Protein AF-A0A3D3PTE1-F1 (afdb_monomer_lite)

Sequence (148 aa):
TETNQYRVILEAQQNLLTTPESLGQLQLHTGSGKTTPLSAIATISERPAPLQITHVAQYPSTTLGFDTAPGVSLGKAVDAIRQAARDIALPSSVTMTFLGAAGAYQASLTSQLWLILAAVICVYIVLGVLYESYIHPLTILSTLPSAG

Structure (mmCIF, N/CA/C/O backbone):
data_AF-A0A3D3PTE1-F1
#
_entry.id   AF-A0A3D3PTE1-F1
#
loop_
_atom_site.group_PDB
_atom_site.id
_atom_site.type_symbol
_atom_site.label_atom_id
_atom_site.label_alt_id
_atom_site.label_comp_id
_atom_site.label_asym_id
_atom_site.label_entity_id
_atom_site.label_seq_id
_atom_site.pdbx_PDB_ins_code
_atom_site.Cartn_x
_atom_site.Cartn_y
_atom_site.Cartn_z
_atom_site.occupancy
_atom_site.B_iso_or_equiv
_atom_site.auth_seq_id
_atom_site.auth_comp_id
_atom_site.auth_asym_id
_atom_site.auth_atom_id
_atom_site.pdbx_PDB_model_num
ATOM 1 N N . THR A 1 1 ? 26.284 19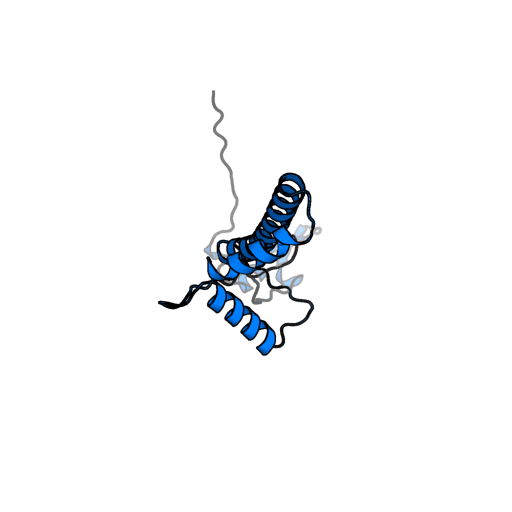.552 37.423 1.00 51.75 1 THR A N 1
ATOM 2 C CA . THR A 1 1 ? 25.215 18.875 38.181 1.00 51.75 1 THR A CA 1
ATOM 3 C C . THR A 1 1 ? 24.095 18.570 37.214 1.00 51.75 1 THR A C 1
ATOM 5 O O . THR A 1 1 ? 23.300 19.451 36.922 1.00 51.75 1 THR A O 1
ATOM 8 N N . GLU A 1 2 ? 24.085 17.373 36.627 1.00 61.06 2 GLU A N 1
ATOM 9 C CA . GLU A 1 2 ? 22.950 16.949 35.801 1.00 61.06 2 GLU A CA 1
ATOM 10 C C . GLU A 1 2 ? 21.753 16.659 36.709 1.00 61.06 2 GLU A C 1
ATOM 12 O O . GLU A 1 2 ? 21.832 15.851 37.635 1.00 61.06 2 GLU A O 1
ATOM 17 N N . THR A 1 3 ? 20.663 17.389 36.496 1.00 70.50 3 THR A N 1
ATOM 18 C CA . THR A 1 3 ? 19.420 17.227 37.245 1.00 70.50 3 THR A CA 1
ATOM 19 C C . THR A 1 3 ? 18.678 16.012 36.706 1.00 70.50 3 THR A C 1
ATOM 21 O O . THR A 1 3 ? 18.170 16.035 35.589 1.00 70.50 3 THR A O 1
ATOM 24 N N . ASN A 1 4 ? 18.593 14.959 37.515 1.00 74.75 4 ASN A N 1
ATOM 25 C CA . ASN A 1 4 ? 17.785 13.784 37.207 1.00 74.75 4 ASN A CA 1
ATOM 26 C C . ASN A 1 4 ? 16.300 14.175 37.180 1.00 74.75 4 ASN A C 1
ATOM 28 O O . ASN A 1 4 ? 15.745 14.586 38.201 1.00 74.75 4 ASN A O 1
ATOM 32 N N . GLN A 1 5 ? 15.663 14.057 36.018 1.00 82.56 5 GLN A N 1
ATOM 33 C CA . GLN A 1 5 ? 14.231 14.284 35.852 1.00 82.56 5 GLN A CA 1
ATOM 34 C C . GLN A 1 5 ? 13.524 12.939 35.719 1.00 82.56 5 GLN A C 1
ATOM 36 O O . GLN A 1 5 ? 13.837 12.147 34.833 1.00 82.56 5 GLN A O 1
ATOM 41 N N . TYR A 1 6 ? 12.550 12.695 36.593 1.00 85.25 6 TYR A N 1
ATOM 42 C CA . TYR A 1 6 ? 11.717 11.501 36.545 1.00 85.25 6 TYR A CA 1
ATOM 43 C C . TYR A 1 6 ? 10.319 11.864 36.072 1.00 85.25 6 TYR A C 1
ATOM 45 O O . TYR A 1 6 ? 9.703 12.813 36.560 1.00 85.25 6 TYR A O 1
ATOM 53 N N . ARG A 1 7 ? 9.801 11.075 35.134 1.00 86.81 7 ARG A N 1
ATOM 54 C CA . ARG A 1 7 ? 8.407 11.164 34.720 1.00 86.81 7 ARG A CA 1
ATOM 55 C C . ARG A 1 7 ? 7.556 10.386 35.718 1.00 86.81 7 ARG A C 1
ATOM 57 O O . ARG A 1 7 ? 7.657 9.166 35.792 1.00 86.81 7 ARG A O 1
ATOM 64 N N . VAL A 1 8 ? 6.710 11.093 36.462 1.00 89.19 8 VAL A N 1
ATOM 65 C CA . VAL A 1 8 ? 5.689 10.476 37.314 1.00 89.19 8 VAL A CA 1
ATOM 66 C C . VAL A 1 8 ? 4.420 10.319 36.485 1.00 89.19 8 VAL A C 1
ATOM 68 O O . VAL A 1 8 ? 3.865 11.305 36.003 1.00 89.19 8 VAL A O 1
ATOM 71 N N . ILE A 1 9 ? 3.987 9.077 36.289 1.00 90.31 9 ILE A N 1
ATOM 72 C CA . ILE A 1 9 ? 2.725 8.742 35.628 1.00 90.31 9 ILE A CA 1
ATOM 73 C C . ILE A 1 9 ? 1.830 8.124 36.696 1.00 90.31 9 ILE A C 1
ATOM 75 O O . ILE A 1 9 ? 2.227 7.172 37.364 1.00 90.31 9 ILE A O 1
ATOM 79 N N . LEU A 1 10 ? 0.648 8.703 36.889 1.00 88.38 10 LEU A N 1
ATOM 80 C CA . LEU A 1 10 ? -0.384 8.132 37.744 1.00 88.38 10 LEU A CA 1
ATOM 81 C C . LEU A 1 10 ? -1.257 7.228 36.879 1.00 88.38 10 LEU A C 1
ATOM 83 O O . LEU A 1 10 ? -1.841 7.687 35.899 1.00 88.38 10 LEU A O 1
ATOM 87 N N . GLU A 1 11 ? -1.348 5.959 37.254 1.00 83.88 11 GLU A N 1
ATOM 88 C CA . GLU A 1 11 ? -2.195 4.973 36.591 1.00 83.88 11 GLU A CA 1
ATOM 89 C C . GLU A 1 11 ? -3.209 4.420 37.592 1.00 83.88 11 GLU A C 1
ATOM 91 O O . GLU A 1 11 ? -2.949 4.340 38.795 1.00 83.88 11 GLU A O 1
ATOM 96 N N . ALA A 1 12 ? -4.389 4.052 37.099 1.00 80.62 12 ALA A N 1
ATOM 97 C CA . ALA A 1 12 ? -5.364 3.348 37.913 1.00 80.62 12 ALA A CA 1
ATOM 98 C C . ALA A 1 12 ? -4.854 1.937 38.246 1.00 80.62 12 ALA A C 1
ATOM 100 O O . ALA A 1 12 ? -4.132 1.312 37.469 1.00 80.62 12 ALA A O 1
ATOM 101 N N . GLN A 1 13 ? -5.253 1.412 39.403 1.00 82.00 13 GLN A N 1
ATOM 102 C CA . GLN A 1 13 ? -4.869 0.069 39.827 1.00 82.00 13 GLN A CA 1
ATOM 103 C C . GLN A 1 13 ? -5.401 -0.974 38.826 1.00 82.00 13 GLN A C 1
ATOM 105 O O . GLN A 1 13 ? -6.595 -0.991 38.535 1.00 82.00 13 GLN A O 1
ATOM 110 N N . GLN A 1 14 ? -4.528 -1.854 38.319 1.00 70.25 14 GLN A N 1
ATOM 111 C CA . GLN A 1 14 ? -4.819 -2.770 37.196 1.00 70.25 14 GLN A CA 1
ATOM 112 C C . GLN A 1 14 ? -6.073 -3.642 37.397 1.00 70.25 14 GLN A C 1
ATOM 114 O O . GLN A 1 14 ? -6.773 -3.959 36.440 1.00 70.25 14 GLN A O 1
ATOM 119 N N . ASN A 1 15 ? -6.409 -3.973 38.647 1.00 75.12 15 ASN A N 1
ATOM 120 C CA . ASN A 1 15 ? -7.580 -4.792 38.973 1.00 75.12 15 ASN A CA 1
ATOM 121 C C . ASN A 1 15 ? -8.925 -4.057 38.823 1.00 75.12 15 ASN A C 1
ATOM 123 O O . ASN A 1 15 ? -9.962 -4.709 38.881 1.00 75.12 15 ASN A O 1
ATOM 127 N N . LEU A 1 16 ? -8.931 -2.729 38.649 1.00 71.00 16 LEU A N 1
ATOM 128 C CA . LEU A 1 16 ? -10.155 -1.923 38.542 1.00 71.00 16 LEU A CA 1
ATOM 129 C C . LEU A 1 16 ? -10.623 -1.690 37.097 1.00 71.00 16 LEU A C 1
ATOM 131 O O . LEU A 1 16 ? -11.758 -1.266 36.918 1.00 71.00 16 LEU A O 1
ATOM 135 N N . LEU A 1 17 ? -9.780 -1.940 36.084 1.00 72.38 17 LEU A N 1
ATOM 136 C CA . LEU A 1 17 ? -10.060 -1.623 34.671 1.00 72.38 17 LEU A CA 1
ATOM 137 C C . LEU A 1 17 ? -9.825 -2.826 33.742 1.00 72.38 17 LEU A C 1
ATOM 139 O O . LEU A 1 17 ? -9.185 -2.708 32.700 1.00 72.38 17 LEU A O 1
ATOM 143 N N . THR A 1 18 ? -10.289 -4.010 34.139 1.00 77.94 18 THR A N 1
ATOM 144 C CA . THR A 1 18 ? -10.086 -5.252 33.370 1.00 77.94 18 THR A CA 1
ATOM 145 C C . THR A 1 18 ? -11.120 -5.462 32.268 1.00 77.94 18 THR A C 1
ATOM 147 O O . THR A 1 18 ? -10.845 -6.202 31.327 1.00 77.94 18 THR A O 1
ATOM 150 N N . THR A 1 19 ? -12.290 -4.822 32.357 1.00 83.81 19 THR A N 1
ATOM 151 C CA . THR A 1 19 ? -13.350 -4.952 31.345 1.00 83.81 19 THR A CA 1
ATOM 152 C C . THR A 1 19 ? -13.927 -3.595 30.933 1.00 83.81 19 THR A C 1
ATOM 154 O O . THR A 1 19 ? -13.898 -2.649 31.728 1.00 83.81 19 THR A O 1
ATOM 157 N N . PRO A 1 20 ? -14.492 -3.458 29.721 1.00 81.44 20 PRO A N 1
ATOM 158 C CA . PRO A 1 20 ? -15.144 -2.220 29.293 1.00 81.44 20 PRO A CA 1
ATOM 159 C C . PRO A 1 20 ? -16.245 -1.748 30.256 1.00 81.44 20 PRO A C 1
ATOM 161 O O . PRO A 1 20 ? -16.405 -0.550 30.469 1.00 81.44 20 PRO A O 1
ATOM 164 N N . GLU A 1 21 ? -16.969 -2.665 30.902 1.00 83.06 21 GLU A N 1
ATOM 165 C CA . GLU A 1 21 ? -18.035 -2.346 31.861 1.00 83.06 21 GLU A CA 1
ATOM 166 C C . GLU A 1 21 ? -17.492 -1.706 33.142 1.00 83.06 21 GLU A C 1
ATOM 168 O O . GLU A 1 21 ? -18.143 -0.834 33.724 1.00 83.06 21 GLU A O 1
ATOM 173 N N . SER A 1 22 ? -16.285 -2.094 33.567 1.00 85.69 22 SER A N 1
ATOM 174 C CA . SER A 1 22 ? -15.635 -1.527 34.755 1.00 85.69 22 SER A CA 1
ATOM 175 C C . SER A 1 22 ? -15.323 -0.032 34.597 1.00 85.69 22 SER A C 1
ATOM 177 O O . SER A 1 22 ? -15.398 0.716 35.573 1.00 85.69 22 SER A O 1
ATOM 179 N N . LEU A 1 23 ? -15.134 0.453 33.359 1.00 85.12 23 LEU A N 1
ATOM 180 C CA . LEU A 1 23 ? -15.024 1.890 33.065 1.00 85.12 23 LEU A CA 1
ATOM 181 C C . LEU A 1 23 ? -16.277 2.659 33.504 1.00 85.12 23 LEU A C 1
ATOM 183 O O . LEU A 1 23 ? -16.186 3.800 33.951 1.00 85.12 23 LEU A O 1
ATOM 187 N N . GLY A 1 24 ? -17.453 2.034 33.421 1.00 86.81 24 GLY A N 1
ATOM 188 C CA . GLY A 1 24 ? -18.723 2.649 33.803 1.00 86.81 24 GLY A CA 1
ATOM 189 C C . GLY A 1 24 ? -18.859 2.888 35.305 1.00 86.81 24 GLY A C 1
ATOM 190 O O . GLY A 1 24 ? -19.676 3.717 35.713 1.00 86.81 24 GLY A O 1
ATOM 191 N N . GLN A 1 25 ? -18.060 2.194 36.120 1.00 87.19 25 GLN A N 1
ATOM 192 C CA . GLN A 1 25 ? -18.015 2.336 37.577 1.00 87.19 25 GLN A CA 1
ATOM 193 C C . GLN A 1 25 ? -17.035 3.426 38.031 1.00 87.19 25 GLN A C 1
ATOM 195 O O . GLN A 1 25 ? -16.969 3.730 39.224 1.00 87.19 25 GLN A O 1
ATOM 200 N N . LEU A 1 26 ? -16.292 4.035 37.097 1.00 87.50 26 LEU A N 1
ATOM 201 C CA . LEU A 1 26 ? -15.366 5.113 37.407 1.00 87.50 26 LEU A CA 1
ATOM 202 C C . LEU A 1 26 ? -16.128 6.294 38.009 1.00 87.50 26 LEU A C 1
ATOM 204 O O . LEU A 1 26 ? -17.060 6.839 37.417 1.00 87.50 26 LEU A O 1
ATOM 208 N N . GLN A 1 27 ? -15.712 6.671 39.206 1.00 88.75 27 GLN A N 1
ATOM 209 C CA . GLN A 1 27 ? -16.360 7.687 40.009 1.00 88.75 27 GLN A CA 1
ATOM 210 C C . GLN A 1 27 ? -15.864 9.082 39.613 1.00 88.75 27 GLN A C 1
ATOM 212 O O . GLN A 1 27 ? -14.686 9.401 39.768 1.00 88.75 27 GLN A O 1
ATOM 217 N N . LEU A 1 28 ? -16.766 9.925 39.110 1.00 88.62 28 LEU A N 1
ATOM 218 C CA . LEU A 1 28 ? -16.469 11.289 38.679 1.00 88.62 28 LEU A CA 1
ATOM 219 C C . LEU A 1 28 ? -16.971 12.291 39.717 1.00 88.62 28 LEU A C 1
ATOM 221 O O . LEU A 1 28 ? -18.091 12.175 40.217 1.00 88.62 28 LEU A O 1
ATOM 225 N N . HIS A 1 29 ? -16.162 13.305 40.021 1.00 89.06 29 HIS A N 1
ATOM 226 C CA . HIS A 1 29 ? -16.596 14.422 40.855 1.00 89.06 29 HIS A CA 1
ATOM 227 C C . HIS A 1 29 ? -17.398 15.410 40.010 1.00 89.06 29 HIS A C 1
ATOM 229 O O . HIS A 1 29 ? -16.919 15.922 39.001 1.00 89.06 29 HIS A O 1
ATOM 235 N N . THR A 1 30 ? -18.628 15.682 40.430 1.00 84.56 30 THR A N 1
ATOM 236 C CA . THR A 1 30 ? -19.490 16.676 39.782 1.00 84.56 30 THR A CA 1
ATOM 237 C C . THR A 1 30 ? -19.244 18.066 40.371 1.00 84.56 30 THR A C 1
ATOM 239 O O . THR A 1 30 ? -18.773 18.195 41.501 1.00 84.56 30 THR A O 1
ATOM 242 N N . GLY A 1 31 ? -19.644 19.128 39.661 1.00 84.75 31 GLY A N 1
ATOM 243 C CA . GLY A 1 31 ? -19.568 20.507 40.176 1.00 84.75 31 GLY A CA 1
ATOM 244 C C . GLY A 1 31 ? -20.375 20.746 41.463 1.00 84.75 31 GLY A C 1
ATOM 245 O O . GLY A 1 31 ? -20.162 21.739 42.148 1.00 84.75 31 GLY A O 1
ATOM 246 N N . SER A 1 32 ? -21.266 19.814 41.821 1.00 83.25 32 SER A N 1
ATOM 247 C CA . SER A 1 32 ? -22.019 19.821 43.081 1.00 83.25 32 SER A CA 1
ATOM 248 C C . SER A 1 32 ? -21.252 19.228 44.276 1.00 83.25 32 SER A C 1
ATOM 250 O O . SER A 1 32 ? -21.797 19.158 45.374 1.00 83.25 32 SER A O 1
ATOM 252 N N . GLY A 1 33 ? -20.019 18.746 44.072 1.00 82.81 33 GLY A N 1
ATOM 253 C CA . GLY A 1 33 ? -19.215 18.061 45.091 1.00 82.81 33 GLY A CA 1
ATOM 254 C C . GLY A 1 33 ? -19.624 16.607 45.348 1.00 82.81 33 GLY A C 1
ATOM 255 O O . GLY A 1 33 ? -18.947 15.902 46.090 1.00 82.81 33 GLY A O 1
ATOM 256 N N . LYS A 1 34 ? -20.709 16.129 44.725 1.00 87.06 34 LYS A N 1
ATOM 257 C CA . LYS A 1 34 ? -21.122 14.723 44.772 1.00 87.06 34 LYS A CA 1
ATOM 258 C C . LYS A 1 34 ? -20.380 13.901 43.729 1.00 87.06 34 LYS A C 1
ATOM 260 O O . LYS A 1 34 ? -20.109 14.381 42.624 1.00 87.06 34 LYS A O 1
ATOM 265 N N . THR A 1 35 ? -20.129 12.647 44.070 1.00 89.81 35 THR A N 1
ATOM 266 C CA . THR A 1 35 ? -19.522 11.662 43.180 1.00 89.81 35 THR A CA 1
ATOM 267 C C . THR A 1 35 ? -20.603 10.911 42.410 1.00 89.81 35 THR A C 1
ATOM 269 O O . THR A 1 35 ? -21.644 10.562 42.967 1.00 89.81 35 THR A O 1
ATOM 272 N N . THR A 1 36 ? -20.401 10.694 41.115 1.00 90.62 36 THR A N 1
ATOM 273 C CA . THR A 1 36 ? -21.358 9.997 40.247 1.00 90.62 36 THR A CA 1
ATOM 274 C C . THR A 1 36 ? -20.602 9.076 39.286 1.00 90.62 36 THR A C 1
ATOM 276 O O . THR A 1 36 ? -19.581 9.502 38.740 1.00 90.62 36 THR A O 1
ATOM 279 N N . PRO A 1 37 ? -21.064 7.831 39.064 1.00 90.88 37 PRO A N 1
ATOM 280 C CA . PRO A 1 37 ? -20.390 6.909 38.157 1.00 90.88 37 PRO A CA 1
ATOM 281 C C . PRO A 1 37 ? -20.503 7.377 36.699 1.00 90.88 37 PRO A C 1
ATOM 283 O O . PRO A 1 37 ? -21.529 7.927 36.296 1.00 90.88 37 PRO A O 1
ATOM 286 N N . LEU A 1 38 ? -19.473 7.114 35.889 1.00 89.25 38 LEU A N 1
ATOM 287 C CA . LEU A 1 38 ? -19.424 7.476 34.465 1.00 89.25 38 LEU A CA 1
ATOM 288 C C . LEU A 1 38 ? -20.635 6.947 33.676 1.00 89.25 38 LEU A C 1
ATOM 290 O O . LEU A 1 38 ? -21.170 7.645 32.817 1.00 89.25 38 LEU A O 1
ATOM 294 N N . SER A 1 39 ? -21.112 5.747 34.011 1.00 90.94 39 SER A N 1
ATOM 295 C CA . SER A 1 39 ? -22.294 5.125 33.393 1.00 90.94 39 SER A CA 1
ATOM 296 C C . SER A 1 39 ? -23.598 5.920 33.553 1.00 90.94 39 SER A C 1
ATOM 298 O O . SER A 1 39 ? -24.521 5.725 32.768 1.00 90.94 39 SER A O 1
ATOM 300 N N . ALA A 1 40 ? -23.692 6.838 34.523 1.00 89.81 40 ALA A N 1
ATOM 301 C CA . ALA A 1 40 ? -24.872 7.687 34.702 1.00 89.81 40 ALA A CA 1
ATOM 302 C C . ALA A 1 40 ? -24.978 8.812 33.654 1.00 89.81 40 ALA A C 1
ATOM 304 O O . ALA A 1 40 ? -26.046 9.404 33.507 1.00 89.81 40 ALA A O 1
ATOM 305 N N . ILE A 1 41 ? -23.884 9.130 32.952 1.00 89.56 41 ILE A N 1
ATOM 306 C CA . ILE A 1 41 ? -23.811 10.249 31.995 1.00 89.56 41 ILE A CA 1
ATOM 307 C C . ILE A 1 41 ? -23.285 9.846 30.611 1.00 89.56 41 ILE A C 1
ATOM 309 O O . ILE A 1 41 ? -23.408 10.624 29.668 1.00 89.56 41 ILE A O 1
ATOM 313 N N . ALA A 1 42 ? -22.697 8.656 30.473 1.00 90.00 42 ALA A N 1
ATOM 314 C CA . ALA A 1 42 ? -22.128 8.157 29.228 1.00 90.00 42 ALA A CA 1
ATOM 315 C C . ALA A 1 42 ? -22.468 6.678 29.012 1.00 90.00 42 ALA A C 1
ATOM 317 O O . ALA A 1 42 ? -22.585 5.899 29.956 1.00 90.00 42 ALA A O 1
ATOM 318 N N . THR A 1 43 ? -22.586 6.278 27.747 1.00 90.12 43 THR A N 1
ATOM 319 C CA . THR A 1 43 ? -22.768 4.878 27.348 1.00 90.12 43 THR A CA 1
ATOM 320 C C . THR A 1 43 ? -21.466 4.342 26.772 1.00 90.12 43 THR A C 1
ATOM 322 O O . THR A 1 43 ? -20.887 4.946 25.870 1.00 90.12 43 THR A O 1
ATOM 325 N N . ILE A 1 44 ? -21.015 3.200 27.281 1.00 88.94 44 ILE A N 1
ATOM 326 C CA . ILE A 1 44 ? -19.809 2.520 26.810 1.00 88.94 44 ILE A CA 1
ATOM 327 C C . ILE A 1 44 ? -20.234 1.481 25.774 1.00 88.94 44 ILE A C 1
ATOM 329 O O . ILE A 1 44 ? -21.132 0.682 26.031 1.00 88.94 44 ILE A O 1
ATOM 333 N N . SER A 1 45 ? -19.614 1.506 24.594 1.00 88.69 45 SER A N 1
ATOM 334 C CA . SER A 1 45 ? -19.862 0.519 23.542 1.00 88.69 45 SER A CA 1
ATOM 335 C C . SER A 1 45 ? -18.551 0.037 22.947 1.00 88.69 45 SER A C 1
ATOM 337 O O . SER A 1 45 ? -17.737 0.862 22.527 1.00 88.69 45 SER A O 1
ATOM 339 N N . GLU A 1 46 ? -18.384 -1.274 22.848 1.00 88.19 46 GLU A N 1
ATOM 340 C CA . GLU A 1 46 ? -17.254 -1.885 22.160 1.00 88.19 46 GLU A CA 1
ATOM 341 C C . GLU A 1 46 ? -17.527 -1.947 20.655 1.00 88.19 46 GLU A C 1
ATOM 343 O O . GLU A 1 46 ? -18.604 -2.360 20.217 1.00 88.19 46 GLU A O 1
ATOM 348 N N . ARG A 1 47 ? -16.570 -1.475 19.851 1.00 91.06 47 ARG A N 1
ATOM 349 C CA . ARG A 1 47 ? -16.666 -1.487 18.389 1.00 91.06 47 ARG A CA 1
ATOM 350 C C . ARG A 1 47 ? -15.310 -1.826 17.782 1.00 91.06 47 ARG A C 1
ATOM 352 O O . ARG A 1 47 ? -14.299 -1.326 18.277 1.00 91.06 47 ARG A O 1
ATOM 359 N N . PRO A 1 48 ? -15.274 -2.595 16.682 1.00 92.00 48 PRO A N 1
ATOM 360 C CA . PRO A 1 48 ? -14.060 -2.753 15.899 1.00 92.00 48 PRO A CA 1
ATOM 361 C C . PRO A 1 48 ? -13.585 -1.388 15.398 1.00 92.00 48 PRO A C 1
ATOM 363 O O . PRO A 1 48 ? -14.348 -0.644 14.780 1.00 92.00 48 PRO A O 1
ATOM 366 N N . ALA A 1 49 ? -12.324 -1.068 15.659 1.00 90.56 49 ALA A N 1
ATOM 367 C CA . ALA A 1 49 ? -11.675 0.144 15.185 1.00 90.56 49 ALA A CA 1
ATOM 368 C C . ALA A 1 49 ? -10.306 -0.210 14.589 1.00 90.56 49 ALA A C 1
ATOM 370 O O . ALA A 1 49 ? -9.660 -1.152 15.057 1.00 90.56 49 ALA A O 1
ATOM 371 N N . PRO A 1 50 ? -9.847 0.516 13.555 1.00 87.44 50 PRO A N 1
ATOM 372 C CA . PRO A 1 50 ? -8.503 0.325 13.036 1.00 87.44 50 PRO A CA 1
ATOM 373 C C . PRO A 1 50 ? -7.477 0.683 14.118 1.00 87.44 50 PRO A C 1
ATOM 375 O O . PRO A 1 50 ? -7.534 1.767 14.695 1.00 87.44 50 PRO A O 1
ATOM 378 N N . LEU A 1 51 ? -6.515 -0.212 14.364 1.00 89.25 51 LEU A N 1
ATOM 379 C CA . LEU A 1 51 ? -5.409 0.035 15.303 1.00 89.25 51 LEU A CA 1
ATOM 380 C C . LEU A 1 51 ? -4.515 1.192 14.844 1.00 89.25 51 LEU A C 1
ATOM 382 O O . LEU A 1 51 ? -3.900 1.878 15.656 1.00 89.25 51 LEU A O 1
ATOM 386 N N . GLN A 1 52 ? -4.442 1.397 13.531 1.00 87.81 52 GLN A N 1
ATOM 387 C CA . GLN A 1 52 ? -3.646 2.437 12.910 1.00 87.81 52 GLN A CA 1
ATOM 388 C C . GLN A 1 52 ? -4.338 2.925 11.640 1.00 87.81 52 GLN A C 1
ATOM 390 O O . GLN A 1 52 ? -4.837 2.129 10.845 1.00 87.81 52 GLN A O 1
ATOM 395 N N . ILE A 1 53 ? -4.330 4.242 11.438 1.00 89.56 53 ILE A N 1
ATOM 396 C CA . ILE A 1 53 ? -4.784 4.874 10.199 1.00 89.56 53 ILE A CA 1
ATOM 397 C C . ILE A 1 53 ? -3.549 5.411 9.478 1.00 89.56 53 ILE A C 1
ATOM 399 O O . ILE A 1 53 ? -2.974 6.433 9.857 1.00 89.56 53 ILE A O 1
ATOM 403 N N . THR A 1 54 ? -3.112 4.692 8.449 1.00 89.44 54 THR A N 1
ATOM 404 C CA . THR A 1 54 ? -1.974 5.079 7.613 1.00 89.44 54 THR A CA 1
ATOM 405 C C . THR A 1 54 ? -2.392 6.051 6.523 1.00 89.44 54 THR A C 1
ATOM 407 O O . THR A 1 54 ? -3.448 5.901 5.911 1.00 89.44 54 THR A O 1
ATOM 410 N N . HIS A 1 55 ? -1.535 7.032 6.248 1.00 89.12 55 HIS A N 1
ATOM 411 C CA . HIS A 1 55 ? -1.761 8.018 5.199 1.00 89.12 55 HIS A CA 1
ATOM 412 C C . HIS A 1 55 ? -0.610 8.013 4.196 1.00 89.12 55 HIS A C 1
ATOM 414 O O . HIS A 1 55 ? 0.556 7.982 4.586 1.00 89.12 55 HIS A O 1
ATOM 420 N N . VAL A 1 56 ? -0.944 8.114 2.912 1.00 85.56 56 VAL A N 1
ATOM 421 C CA . VAL A 1 56 ? 0.005 8.332 1.816 1.00 85.56 56 VAL A CA 1
ATOM 422 C C . VAL A 1 56 ? -0.467 9.559 1.053 1.00 85.56 56 VAL A C 1
ATOM 424 O O . VAL A 1 56 ? -1.628 9.644 0.666 1.00 85.56 56 VAL A O 1
ATOM 427 N N . ALA A 1 57 ? 0.427 10.536 0.874 1.00 83.38 57 ALA A N 1
ATOM 428 C CA . ALA A 1 57 ? 0.108 11.809 0.222 1.00 83.38 57 ALA A CA 1
ATOM 429 C C . ALA A 1 57 ? -1.154 12.497 0.796 1.00 83.38 57 ALA A C 1
ATOM 431 O O . ALA A 1 57 ? -1.949 13.046 0.046 1.00 83.38 57 ALA A O 1
ATOM 432 N N . GLN A 1 58 ? -1.323 12.465 2.128 1.00 87.75 58 GLN A N 1
ATOM 433 C CA . GLN A 1 58 ? -2.474 13.010 2.878 1.00 87.75 58 GLN A CA 1
ATOM 434 C C . GLN A 1 58 ? -3.804 12.249 2.730 1.00 87.75 58 GLN A C 1
ATOM 436 O O . GLN A 1 58 ? -4.782 12.622 3.373 1.00 87.75 58 GLN A O 1
ATOM 441 N N . TYR A 1 59 ? -3.848 11.150 1.976 1.00 89.00 59 TYR A N 1
ATOM 442 C CA . TYR A 1 59 ? -5.039 10.308 1.860 1.00 89.00 59 TYR A CA 1
ATOM 443 C C . TYR A 1 59 ? -4.935 9.078 2.767 1.00 89.00 59 TYR A C 1
ATOM 445 O O . TYR A 1 59 ? -3.858 8.473 2.826 1.00 89.00 59 TYR A O 1
ATOM 453 N N . PRO A 1 60 ? -6.023 8.667 3.451 1.00 90.94 60 PRO A N 1
ATOM 454 C CA . PRO A 1 60 ? -6.086 7.372 4.114 1.00 90.94 60 PRO A CA 1
ATOM 455 C C . PRO A 1 60 ? -5.766 6.263 3.117 1.00 90.94 60 PRO A C 1
ATOM 457 O O . PRO A 1 60 ? -6.291 6.229 2.005 1.00 90.94 60 PRO A O 1
ATOM 460 N N . SER A 1 61 ? -4.872 5.371 3.507 1.00 90.81 61 SER A N 1
ATOM 461 C CA . SER A 1 61 ? -4.299 4.376 2.609 1.00 90.81 61 SER A CA 1
ATOM 462 C C . SER A 1 61 ? -4.070 3.074 3.350 1.00 90.81 61 SER A C 1
ATOM 464 O O . SER A 1 61 ? -3.851 3.070 4.562 1.00 90.81 61 SER A O 1
ATOM 466 N N . THR A 1 62 ? -4.093 1.974 2.610 1.00 90.62 62 THR A N 1
ATOM 467 C CA . THR A 1 62 ? -3.670 0.665 3.098 1.00 90.62 62 THR A CA 1
ATOM 468 C C . THR A 1 62 ? -2.565 0.140 2.196 1.00 90.62 62 THR A C 1
ATOM 470 O O . THR A 1 62 ? -2.611 0.327 0.978 1.00 90.62 62 THR A O 1
ATOM 473 N N . THR A 1 63 ? -1.558 -0.490 2.793 1.00 89.25 63 THR A N 1
ATOM 474 C CA . THR A 1 63 ? -0.421 -1.041 2.055 1.00 89.25 63 THR A CA 1
ATOM 475 C C . THR A 1 63 ? -0.627 -2.532 1.854 1.00 89.25 63 THR A C 1
ATOM 477 O O . THR A 1 63 ? -0.707 -3.292 2.816 1.00 89.25 63 THR A O 1
ATOM 480 N N . LEU A 1 64 ? -0.659 -2.955 0.592 1.00 88.69 64 LEU A N 1
ATOM 481 C CA . LEU A 1 64 ? -0.646 -4.360 0.199 1.00 88.69 64 LEU A CA 1
ATOM 482 C C . LEU A 1 64 ? 0.765 -4.745 -0.243 1.00 88.69 64 LEU A C 1
ATOM 484 O O . LEU A 1 64 ? 1.282 -4.223 -1.231 1.00 88.69 64 LEU A O 1
ATOM 488 N N . GLY A 1 65 ? 1.386 -5.649 0.512 1.00 90.31 65 GLY A N 1
ATOM 489 C CA . GLY A 1 65 ? 2.639 -6.287 0.123 1.00 90.31 65 GLY A CA 1
ATOM 490 C C . GLY A 1 65 ? 2.374 -7.445 -0.834 1.00 90.31 65 GLY A C 1
ATOM 491 O O . GLY A 1 65 ? 1.434 -8.212 -0.635 1.00 90.31 65 GLY A O 1
ATOM 492 N N . PHE A 1 66 ? 3.208 -7.579 -1.860 1.00 90.62 66 PHE A N 1
ATOM 493 C CA . PHE A 1 66 ? 3.190 -8.715 -2.775 1.00 90.62 66 PHE A CA 1
ATOM 494 C C . PHE A 1 66 ? 4.617 -9.100 -3.155 1.00 90.62 66 PHE A C 1
ATOM 496 O O . PHE A 1 66 ? 5.533 -8.283 -3.052 1.00 90.62 66 PHE A O 1
ATOM 503 N N . ASP A 1 67 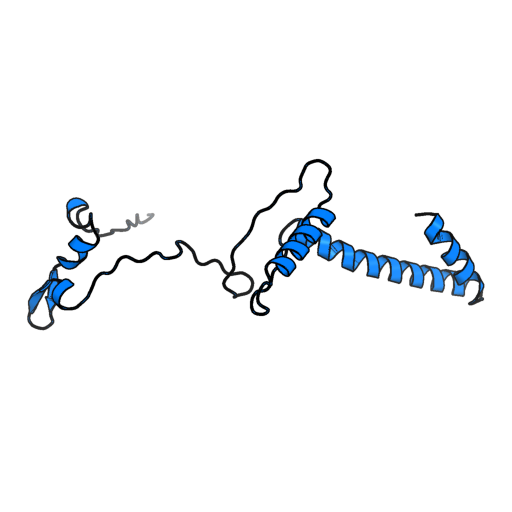? 4.776 -10.330 -3.629 1.00 90.12 67 ASP A N 1
ATOM 504 C CA . ASP A 1 67 ? 6.021 -10.821 -4.206 1.00 90.12 67 ASP A CA 1
ATOM 505 C C . ASP A 1 67 ? 5.739 -11.501 -5.553 1.00 90.12 67 ASP A C 1
ATOM 507 O O . ASP A 1 67 ? 4.608 -11.902 -5.850 1.00 90.12 67 ASP A O 1
ATOM 511 N N . THR A 1 68 ? 6.760 -11.593 -6.396 1.00 91.31 68 THR A N 1
ATOM 512 C CA . THR A 1 68 ? 6.687 -12.284 -7.683 1.00 91.31 68 THR A CA 1
ATOM 513 C C . THR A 1 68 ? 6.801 -13.791 -7.492 1.00 91.31 68 THR A C 1
ATOM 515 O O . THR A 1 68 ? 7.665 -14.273 -6.764 1.00 91.31 68 THR A O 1
ATOM 518 N N . ALA A 1 69 ? 5.969 -14.557 -8.200 1.00 91.44 69 ALA A N 1
ATOM 519 C CA . ALA A 1 69 ? 6.143 -16.004 -8.267 1.00 91.44 69 ALA A CA 1
ATOM 520 C C . ALA A 1 69 ? 7.476 -16.372 -8.963 1.00 91.44 69 ALA A C 1
ATOM 522 O O . ALA A 1 69 ? 7.969 -15.598 -9.792 1.00 91.44 69 ALA A O 1
ATOM 523 N N . PRO A 1 70 ? 8.056 -17.557 -8.686 1.00 91.25 70 PRO A N 1
ATOM 524 C CA . PRO A 1 70 ? 9.302 -17.989 -9.316 1.00 91.25 70 PRO A CA 1
ATOM 525 C C . PRO A 1 70 ? 9.239 -17.915 -10.848 1.00 91.25 70 PRO A C 1
ATOM 527 O O . PRO A 1 70 ? 8.315 -18.438 -11.470 1.00 91.25 70 PRO A O 1
ATOM 530 N N . GLY A 1 71 ? 10.221 -17.250 -11.463 1.00 89.38 71 GLY A N 1
ATOM 531 C CA . GLY A 1 71 ? 10.298 -17.075 -12.919 1.00 89.38 71 GLY A CA 1
ATOM 532 C C . GLY A 1 71 ? 9.340 -16.027 -13.509 1.00 89.38 71 GLY A C 1
ATOM 533 O O . GLY A 1 71 ? 9.321 -15.839 -14.726 1.00 89.38 71 GLY A O 1
ATOM 534 N N . VAL A 1 72 ? 8.560 -15.322 -12.685 1.00 91.50 72 VAL A N 1
ATOM 535 C CA . VAL A 1 72 ? 7.675 -14.239 -13.131 1.00 91.50 72 VAL A CA 1
ATOM 536 C C . VAL A 1 72 ? 8.393 -12.900 -12.997 1.00 91.50 72 VAL A C 1
ATOM 538 O O . VAL A 1 72 ? 8.942 -12.571 -11.952 1.00 91.50 72 VAL A O 1
ATOM 541 N N . SER A 1 73 ? 8.384 -12.104 -14.067 1.00 91.12 73 SER A N 1
ATOM 542 C CA . SER A 1 73 ? 8.947 -10.757 -14.025 1.00 91.12 73 SER A CA 1
ATOM 543 C C . SER A 1 73 ? 8.067 -9.810 -13.207 1.00 91.12 73 SER A C 1
ATOM 545 O O . SER A 1 73 ? 6.840 -9.929 -13.187 1.00 91.12 73 SER A O 1
ATOM 547 N N . LEU A 1 74 ? 8.693 -8.802 -12.599 1.00 88.75 74 LEU A N 1
ATOM 548 C CA . LEU A 1 74 ? 7.992 -7.766 -11.839 1.00 88.75 74 LEU A CA 1
ATOM 549 C C . LEU A 1 74 ? 6.900 -7.065 -12.666 1.00 88.75 74 LEU A C 1
ATOM 551 O O . LEU A 1 74 ? 5.810 -6.822 -12.157 1.00 88.75 74 LEU A O 1
ATOM 555 N N . GLY A 1 75 ? 7.153 -6.811 -13.956 1.00 88.44 75 GLY A N 1
ATOM 556 C CA . GLY A 1 75 ? 6.164 -6.225 -14.867 1.00 88.44 75 GLY A CA 1
ATOM 557 C C . GLY A 1 75 ? 4.890 -7.069 -14.997 1.00 88.44 75 GLY A C 1
ATOM 558 O O . GLY A 1 75 ? 3.793 -6.535 -14.864 1.00 88.44 75 GLY A O 1
ATOM 559 N N . LYS A 1 76 ? 5.019 -8.398 -15.139 1.00 91.19 76 LYS A N 1
ATOM 560 C CA . LYS A 1 76 ? 3.858 -9.304 -15.202 1.00 91.19 76 LYS A CA 1
ATOM 561 C C . LYS A 1 76 ? 3.042 -9.284 -13.909 1.00 91.19 76 LYS A C 1
ATOM 563 O O . LYS A 1 76 ? 1.817 -9.296 -13.971 1.00 91.19 76 LYS A O 1
ATOM 568 N N . ALA A 1 77 ? 3.702 -9.238 -12.751 1.00 91.19 77 ALA A N 1
ATOM 569 C CA . ALA A 1 77 ? 3.011 -9.134 -11.466 1.00 91.19 77 ALA A CA 1
ATOM 570 C C . ALA A 1 77 ? 2.256 -7.801 -11.330 1.00 91.19 77 ALA A C 1
ATOM 572 O O . ALA A 1 77 ? 1.091 -7.790 -10.939 1.00 91.19 77 ALA A O 1
ATOM 573 N N . VAL A 1 78 ? 2.882 -6.687 -11.721 1.00 90.44 78 VAL A N 1
ATOM 574 C CA . VAL A 1 78 ? 2.250 -5.358 -11.736 1.00 90.44 78 VAL A CA 1
ATOM 575 C C . VAL A 1 78 ? 1.013 -5.337 -12.638 1.00 90.44 78 VAL A C 1
ATOM 577 O O . VAL A 1 78 ? -0.035 -4.828 -12.236 1.00 90.44 78 VAL A O 1
ATOM 580 N N . ASP A 1 79 ? 1.100 -5.919 -13.834 1.00 91.62 79 ASP A N 1
ATOM 581 C CA . ASP A 1 79 ? -0.027 -5.964 -14.767 1.00 91.62 79 ASP A CA 1
ATOM 582 C C . ASP A 1 79 ? -1.160 -6.871 -14.276 1.00 91.62 79 ASP A C 1
ATOM 584 O O . ASP A 1 79 ? -2.329 -6.502 -14.403 1.00 91.62 79 ASP A O 1
ATOM 588 N N . ALA A 1 80 ? -0.834 -7.999 -13.638 1.00 93.00 80 ALA A N 1
ATOM 589 C CA . ALA A 1 80 ? -1.820 -8.867 -12.998 1.00 93.00 80 ALA A CA 1
ATOM 590 C C . ALA A 1 80 ? -2.554 -8.156 -11.848 1.00 93.00 80 ALA A C 1
ATOM 592 O O . ALA A 1 80 ? -3.776 -8.243 -11.757 1.00 93.00 80 ALA A O 1
ATOM 593 N N . ILE A 1 81 ? -1.842 -7.387 -11.016 1.00 91.94 81 ILE A N 1
ATOM 594 C CA . ILE A 1 81 ? -2.450 -6.590 -9.938 1.00 91.94 81 ILE A CA 1
ATOM 595 C C . ILE A 1 81 ? -3.386 -5.523 -10.514 1.00 91.94 81 ILE A C 1
ATOM 597 O O . ILE A 1 81 ? -4.503 -5.346 -10.030 1.00 91.94 81 ILE A O 1
ATOM 601 N N . ARG A 1 82 ? -2.972 -4.831 -11.583 1.00 91.31 82 ARG A N 1
ATOM 602 C CA . ARG A 1 82 ? -3.841 -3.863 -12.271 1.00 91.31 82 ARG A CA 1
ATOM 603 C C . ARG A 1 82 ? -5.078 -4.525 -12.868 1.00 91.31 82 ARG A C 1
ATOM 605 O O . ARG A 1 82 ? -6.140 -3.911 -12.860 1.00 91.31 82 ARG A O 1
ATOM 612 N N . GLN A 1 83 ? -4.944 -5.737 -13.405 1.00 94.38 83 GLN A N 1
ATOM 613 C CA . GLN A 1 83 ? -6.080 -6.491 -13.924 1.00 94.38 83 GLN A CA 1
ATOM 614 C C . GLN A 1 83 ? -7.041 -6.866 -12.797 1.00 94.38 83 GLN A C 1
ATOM 616 O O . GLN A 1 83 ? -8.216 -6.542 -12.897 1.00 94.38 83 GLN A O 1
ATOM 621 N N . ALA A 1 84 ? -6.535 -7.404 -11.688 1.00 92.94 84 ALA A N 1
ATOM 622 C CA . ALA A 1 84 ? -7.351 -7.725 -10.522 1.00 92.94 84 ALA A CA 1
ATOM 623 C C . ALA A 1 84 ? -8.102 -6.494 -9.984 1.00 92.94 84 ALA A C 1
ATOM 625 O O . ALA A 1 84 ? -9.285 -6.586 -9.675 1.00 92.94 84 ALA A O 1
ATOM 626 N N . ALA A 1 85 ? -7.454 -5.322 -9.937 1.00 91.81 85 ALA A N 1
ATOM 627 C CA . ALA A 1 85 ? -8.100 -4.068 -9.540 1.00 91.81 85 ALA A CA 1
ATOM 628 C C . ALA A 1 85 ? -9.248 -3.659 -10.486 1.00 91.81 85 ALA A C 1
ATOM 630 O O . ALA A 1 85 ? -10.260 -3.121 -10.037 1.00 91.81 85 ALA A O 1
ATOM 631 N N . ARG A 1 86 ? -9.117 -3.930 -11.791 1.00 92.25 86 ARG A N 1
ATOM 632 C CA . ARG A 1 86 ? -10.206 -3.725 -12.759 1.00 92.25 86 ARG A CA 1
ATOM 633 C C . ARG A 1 86 ? -11.325 -4.749 -12.579 1.00 92.25 86 ARG A C 1
ATOM 635 O O . ARG A 1 86 ? -12.489 -4.366 -12.625 1.00 92.25 86 ARG A O 1
ATOM 642 N N . ASP A 1 87 ? -10.979 -6.011 -12.344 1.00 95.31 87 ASP A N 1
ATOM 643 C CA . ASP A 1 87 ? -11.936 -7.117 -12.231 1.00 95.31 87 ASP A CA 1
ATOM 644 C C . ASP A 1 87 ? -12.842 -6.977 -11.000 1.00 95.31 87 ASP A C 1
ATOM 646 O O . ASP A 1 87 ? -14.034 -7.271 -11.071 1.00 95.31 87 ASP A O 1
ATOM 650 N N . ILE A 1 88 ? -12.313 -6.458 -9.886 1.00 94.00 88 ILE A N 1
ATOM 651 C CA . ILE A 1 88 ? -13.111 -6.146 -8.686 1.00 94.00 88 ILE A CA 1
ATOM 652 C C . ILE A 1 88 ? -13.934 -4.857 -8.819 1.00 94.00 88 ILE A C 1
ATOM 654 O O . ILE A 1 88 ? -14.569 -4.447 -7.850 1.00 94.00 88 ILE A O 1
ATOM 658 N N . ALA A 1 89 ? -13.897 -4.201 -9.986 1.00 92.31 89 ALA A N 1
ATOM 659 C CA . ALA A 1 89 ? -14.530 -2.913 -10.244 1.00 92.31 89 ALA A CA 1
ATOM 660 C C . ALA A 1 89 ? -14.183 -1.875 -9.164 1.00 92.31 89 ALA A C 1
ATOM 662 O O . ALA A 1 89 ? -15.070 -1.271 -8.555 1.00 92.31 89 ALA A O 1
ATOM 663 N N . LEU A 1 90 ? -12.878 -1.696 -8.907 1.00 90.81 90 LEU A N 1
ATOM 664 C CA . LEU A 1 90 ? -12.403 -0.755 -7.898 1.00 90.81 90 LEU A CA 1
ATOM 665 C C . LEU A 1 90 ? -13.042 0.630 -8.141 1.00 90.81 90 LEU A C 1
ATOM 667 O O . LEU A 1 90 ? -12.920 1.165 -9.249 1.00 90.81 90 LEU A O 1
ATOM 671 N N . PRO A 1 91 ? -13.728 1.216 -7.141 1.00 90.88 91 PRO A N 1
ATOM 672 C CA . PRO A 1 91 ? -14.378 2.508 -7.303 1.00 90.88 91 PRO A CA 1
ATOM 673 C C . PRO A 1 91 ? -13.389 3.583 -7.750 1.00 90.88 91 PRO A C 1
ATOM 675 O O . PRO A 1 91 ? -12.256 3.624 -7.277 1.00 90.88 91 PRO A O 1
ATOM 678 N N . SER A 1 92 ? -13.838 4.522 -8.583 1.00 86.44 92 SER A N 1
ATOM 679 C CA . SER A 1 92 ? -13.003 5.633 -9.064 1.00 86.44 92 SER A CA 1
ATOM 680 C C . SER A 1 92 ? -12.531 6.584 -7.956 1.00 86.44 92 SER A C 1
ATOM 682 O O . SER A 1 92 ? -11.670 7.423 -8.196 1.00 86.44 92 SER A O 1
ATOM 684 N N . SER A 1 93 ? -13.102 6.479 -6.753 1.00 89.12 93 SER A N 1
ATOM 685 C CA . SER A 1 93 ? -12.653 7.193 -5.555 1.00 89.12 93 SER A CA 1
ATOM 686 C C . SER A 1 93 ? -11.407 6.580 -4.909 1.00 89.12 93 SER A C 1
ATOM 688 O O . SER A 1 93 ? -10.814 7.211 -4.036 1.00 89.12 93 SER A O 1
ATOM 690 N N . VAL A 1 94 ? -11.010 5.367 -5.305 1.00 90.12 94 VAL A N 1
ATOM 691 C CA . VAL A 1 94 ? -9.839 4.672 -4.769 1.00 90.12 94 VAL A CA 1
ATOM 692 C C . VAL A 1 94 ? -8.733 4.680 -5.814 1.00 90.12 94 VAL A C 1
ATOM 694 O O . VAL A 1 94 ? -8.874 4.134 -6.906 1.00 90.12 94 VAL A O 1
ATOM 697 N N . THR A 1 95 ? -7.597 5.263 -5.449 1.00 88.88 95 THR A N 1
ATOM 698 C CA . THR A 1 95 ? -6.401 5.273 -6.292 1.00 88.88 95 THR A CA 1
ATOM 699 C C . THR A 1 95 ? -5.419 4.221 -5.804 1.00 88.88 95 THR A C 1
ATOM 701 O O . THR A 1 95 ? -5.110 4.145 -4.616 1.00 88.88 95 THR A O 1
ATOM 704 N N . MET A 1 96 ? -4.889 3.432 -6.736 1.00 89.75 96 MET A N 1
ATOM 705 C CA . MET A 1 96 ? -3.816 2.480 -6.472 1.00 89.75 96 MET A CA 1
ATOM 706 C C . MET A 1 96 ? -2.484 3.046 -6.967 1.00 89.75 96 MET A C 1
ATOM 708 O O . MET A 1 96 ? -2.362 3.418 -8.135 1.00 89.75 96 MET A O 1
ATOM 712 N N . THR A 1 97 ? -1.471 3.033 -6.102 1.00 88.00 97 THR A N 1
ATOM 713 C CA . THR A 1 97 ? -0.112 3.478 -6.432 1.00 88.00 97 THR A CA 1
ATOM 714 C C . THR A 1 97 ? 0.893 2.401 -6.048 1.00 88.00 97 THR A C 1
ATOM 716 O O . THR A 1 97 ? 0.839 1.860 -4.945 1.00 88.00 97 THR A O 1
ATOM 719 N N . PHE A 1 98 ? 1.832 2.103 -6.946 1.00 89.38 98 PHE A N 1
ATOM 720 C CA . PHE A 1 98 ? 2.941 1.199 -6.654 1.00 89.38 98 PHE A CA 1
ATOM 721 C C . PHE A 1 98 ? 4.065 1.943 -5.932 1.00 89.38 98 PHE A C 1
ATOM 723 O O . PHE A 1 98 ? 4.491 3.016 -6.357 1.00 89.38 98 PHE A O 1
ATOM 730 N N . LEU A 1 99 ? 4.565 1.343 -4.855 1.00 84.88 99 LEU A N 1
ATOM 731 C CA . LEU A 1 99 ? 5.678 1.855 -4.058 1.00 84.88 99 LEU A CA 1
ATOM 732 C C . LEU A 1 99 ? 6.904 0.938 -4.206 1.00 84.88 99 LEU A C 1
ATOM 734 O O . LEU A 1 99 ? 6.810 -0.173 -4.735 1.00 84.88 99 LEU A O 1
ATOM 738 N N . GLY A 1 100 ? 8.069 1.406 -3.755 1.00 86.75 100 GLY A N 1
ATOM 739 C CA . GLY A 1 100 ? 9.307 0.620 -3.758 1.00 86.75 100 GLY A CA 1
ATOM 740 C C . GLY A 1 100 ? 9.759 0.201 -5.161 1.00 86.75 100 GLY A C 1
ATOM 741 O O . GLY A 1 100 ? 9.722 0.999 -6.100 1.00 86.75 100 GLY A O 1
ATOM 742 N N . ALA A 1 101 ? 10.185 -1.057 -5.304 1.00 84.69 101 ALA A N 1
ATOM 743 C CA . ALA A 1 101 ? 10.744 -1.589 -6.549 1.00 84.69 101 ALA A CA 1
ATOM 744 C C . ALA A 1 101 ? 9.762 -1.525 -7.732 1.00 84.69 101 ALA A C 1
ATOM 746 O O . ALA A 1 101 ? 10.156 -1.152 -8.835 1.00 84.69 101 ALA A O 1
ATOM 747 N N . ALA A 1 102 ? 8.479 -1.831 -7.507 1.00 86.06 102 ALA A N 1
ATOM 748 C CA . ALA A 1 102 ? 7.451 -1.756 -8.547 1.00 86.06 102 ALA A CA 1
ATOM 749 C C . ALA A 1 102 ? 7.222 -0.313 -9.030 1.00 86.06 102 ALA A C 1
ATOM 751 O O . ALA A 1 102 ? 7.102 -0.072 -10.232 1.00 86.06 102 ALA A O 1
ATOM 752 N N . GLY A 1 103 ? 7.224 0.651 -8.102 1.00 84.31 103 GLY A N 1
ATOM 753 C CA . GLY A 1 103 ? 7.135 2.075 -8.433 1.00 84.31 103 GLY A CA 1
ATOM 754 C C . GLY A 1 103 ? 8.351 2.567 -9.223 1.00 84.31 103 GLY A C 1
ATOM 755 O O . GLY A 1 103 ? 8.194 3.214 -10.259 1.00 84.31 103 GLY A O 1
ATOM 756 N N . ALA A 1 104 ? 9.562 2.199 -8.790 1.00 86.19 104 ALA A N 1
ATOM 757 C CA . ALA A 1 104 ? 10.800 2.535 -9.494 1.00 86.19 104 ALA A CA 1
ATOM 758 C C . ALA A 1 104 ? 10.834 1.943 -10.913 1.00 86.19 104 ALA A C 1
ATOM 760 O O . ALA A 1 104 ? 11.136 2.657 -11.865 1.00 86.19 104 ALA A O 1
ATOM 761 N N . TYR A 1 105 ? 10.436 0.678 -11.077 1.00 85.94 105 TYR A N 1
ATOM 762 C CA . TYR A 1 105 ? 10.329 0.028 -12.384 1.00 85.94 105 TYR A CA 1
ATOM 763 C C . TYR A 1 105 ? 9.394 0.793 -13.336 1.00 85.94 105 TYR A C 1
ATOM 765 O O . TYR A 1 105 ? 9.754 1.063 -14.482 1.00 85.94 105 TYR A O 1
ATOM 773 N N . GLN A 1 106 ? 8.219 1.216 -12.854 1.00 82.75 106 GLN A N 1
ATOM 774 C CA . GLN A 1 106 ? 7.269 1.989 -13.658 1.00 82.75 106 GLN A CA 1
ATOM 775 C C . GLN A 1 106 ? 7.816 3.373 -14.057 1.00 82.75 106 GLN A C 1
ATOM 777 O O . GLN A 1 106 ? 7.613 3.819 -15.192 1.00 82.75 106 GLN A O 1
ATOM 782 N N . ALA A 1 107 ? 8.536 4.041 -13.152 1.00 83.56 107 ALA A N 1
ATOM 783 C CA . ALA A 1 107 ? 9.190 5.313 -13.448 1.00 83.56 107 ALA A CA 1
ATOM 784 C C . ALA A 1 107 ? 10.308 5.156 -14.496 1.00 83.56 107 ALA A C 1
ATOM 786 O O . ALA A 1 107 ? 10.400 5.964 -15.428 1.00 83.56 107 ALA A O 1
ATOM 787 N N . SER A 1 108 ? 11.117 4.096 -14.394 1.00 83.81 108 SER A N 1
ATOM 788 C CA . SER A 1 108 ? 12.199 3.793 -15.338 1.00 83.81 108 SER A CA 1
ATOM 789 C C . SER A 1 108 ? 11.690 3.488 -16.745 1.00 83.81 108 SER A C 1
ATOM 791 O O . SER A 1 108 ? 12.244 4.013 -17.704 1.00 83.81 108 SER A O 1
ATOM 793 N N . LEU A 1 109 ? 10.606 2.718 -16.893 1.00 81.12 109 LEU A N 1
ATOM 794 C CA . LEU A 1 109 ? 10.023 2.435 -18.212 1.00 81.12 109 LEU A CA 1
ATOM 795 C C . LEU A 1 109 ? 9.620 3.716 -18.955 1.00 81.12 109 LEU A C 1
ATOM 797 O O . LEU A 1 109 ? 9.893 3.868 -20.145 1.00 81.12 109 LEU A O 1
ATOM 801 N N . THR A 1 110 ? 9.001 4.656 -18.237 1.00 80.56 110 THR A N 1
ATOM 802 C CA . THR A 1 110 ? 8.554 5.929 -18.822 1.00 80.56 110 THR A CA 1
ATOM 803 C C . THR A 1 110 ? 9.742 6.792 -19.244 1.00 80.56 110 THR A C 1
ATOM 805 O O . THR A 1 110 ? 9.749 7.355 -20.335 1.00 80.56 110 THR A O 1
ATOM 808 N N . SER A 1 111 ? 10.768 6.887 -18.398 1.00 82.25 111 SER A N 1
ATOM 809 C CA . SER A 1 111 ? 11.955 7.703 -18.676 1.00 82.25 111 SER A CA 1
ATOM 810 C C . SER A 1 111 ? 12.852 7.091 -19.755 1.00 82.25 111 SER A C 1
ATOM 812 O O . SER A 1 111 ? 13.385 7.825 -20.584 1.00 82.25 111 SER A O 1
ATOM 814 N N . GLN A 1 112 ? 12.954 5.763 -19.831 1.00 86.75 112 GLN A N 1
ATOM 815 C CA . GLN A 1 112 ? 13.711 5.077 -20.876 1.00 86.75 112 GLN A CA 1
ATOM 816 C C . GLN A 1 112 ? 13.147 5.351 -22.275 1.00 86.75 112 GLN A C 1
ATOM 818 O O . GLN A 1 112 ? 13.923 5.589 -23.197 1.00 86.75 112 GLN A O 1
ATOM 823 N N . LEU A 1 113 ? 11.820 5.393 -22.441 1.00 86.31 113 LEU A N 1
ATOM 824 C CA . LEU A 1 113 ? 11.205 5.726 -23.731 1.00 86.31 113 LEU A CA 1
ATOM 825 C C . LEU A 1 113 ? 11.588 7.141 -24.197 1.00 86.31 113 LEU A C 1
ATOM 827 O O . LEU A 1 113 ? 11.960 7.333 -25.355 1.00 86.31 113 LEU A O 1
ATOM 831 N N . TRP A 1 114 ? 11.557 8.117 -23.286 1.00 88.06 114 TRP A N 1
ATOM 832 C CA . TRP A 1 114 ? 11.981 9.490 -23.576 1.00 88.06 114 TRP A CA 1
ATOM 833 C C . TRP A 1 114 ? 13.469 9.588 -23.903 1.00 88.06 114 TRP A C 1
ATOM 835 O O . TRP A 1 114 ? 13.841 10.321 -24.817 1.00 88.06 114 TRP A O 1
ATOM 845 N N . L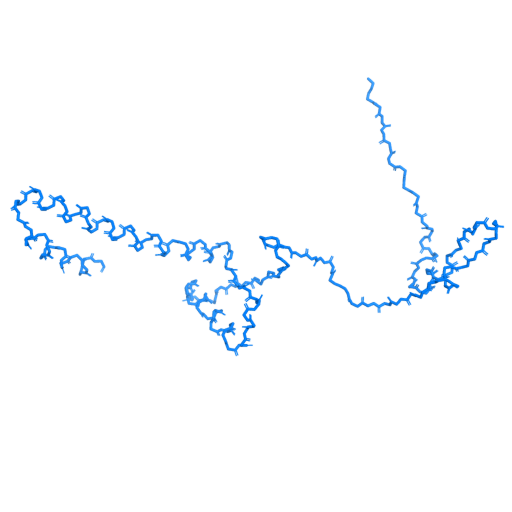EU A 1 115 ? 14.315 8.834 -23.199 1.00 89.94 115 LEU A N 1
ATOM 846 C CA . LEU A 1 115 ? 15.751 8.793 -23.470 1.00 89.94 115 LEU A CA 1
ATOM 847 C C . LEU A 1 115 ? 16.060 8.166 -24.832 1.00 89.94 115 LEU A C 1
ATOM 849 O O . LEU A 1 115 ? 16.888 8.707 -25.559 1.00 89.94 115 LEU A O 1
ATOM 853 N N . ILE A 1 116 ? 15.376 7.081 -25.210 1.00 88.00 116 ILE A N 1
ATOM 854 C CA . ILE A 1 116 ? 15.511 6.473 -26.543 1.00 88.00 116 ILE A CA 1
ATOM 855 C C . ILE A 1 116 ? 15.108 7.485 -27.618 1.00 88.00 116 ILE A C 1
ATOM 857 O O . ILE A 1 116 ? 15.847 7.693 -28.576 1.00 88.00 116 ILE A O 1
ATOM 861 N N . LEU A 1 117 ? 13.973 8.161 -27.442 1.00 89.00 117 LEU A N 1
ATOM 862 C CA . LEU A 1 117 ? 13.498 9.165 -28.391 1.00 89.00 117 LEU A CA 1
ATOM 863 C C . LEU A 1 117 ? 14.474 10.348 -28.509 1.00 89.00 117 LEU A C 1
ATOM 865 O O . LEU A 1 117 ? 14.812 10.761 -29.617 1.00 89.00 117 LEU A O 1
ATOM 869 N N . ALA A 1 118 ? 14.991 10.850 -27.386 1.00 89.94 118 ALA A N 1
ATOM 870 C CA . ALA A 1 118 ? 16.004 11.901 -27.373 1.00 89.94 118 ALA A CA 1
ATOM 871 C C . ALA A 1 118 ? 17.314 11.454 -28.045 1.00 89.94 118 ALA A C 1
ATOM 873 O O . ALA A 1 118 ? 17.907 12.223 -28.802 1.00 89.94 118 ALA A O 1
ATOM 874 N N . ALA A 1 119 ? 17.747 10.209 -27.821 1.00 88.62 119 ALA A N 1
ATOM 875 C CA . ALA A 1 11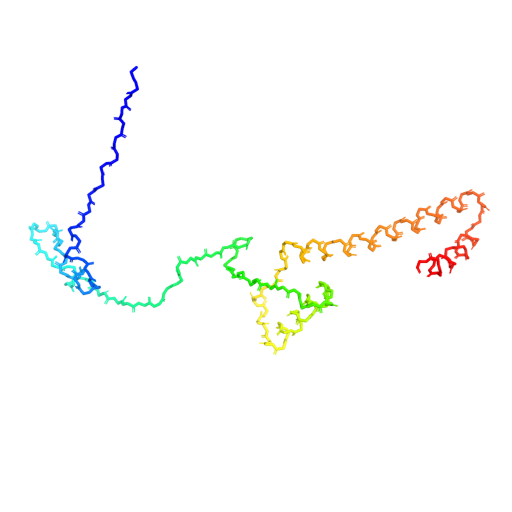9 ? 18.927 9.640 -28.463 1.00 88.62 119 ALA A CA 1
ATOM 876 C C . ALA A 1 119 ? 18.749 9.537 -29.985 1.00 88.62 119 ALA A C 1
ATOM 878 O O . ALA A 1 119 ? 19.641 9.944 -30.725 1.00 88.62 119 ALA A O 1
ATOM 879 N N . VAL A 1 120 ? 17.585 9.079 -30.460 1.00 87.00 120 VAL A N 1
ATOM 880 C CA . VAL A 1 120 ? 17.254 9.019 -31.895 1.00 87.00 120 VAL A CA 1
ATOM 881 C C . VAL A 1 120 ? 17.297 10.409 -32.529 1.00 87.00 120 VAL A C 1
ATOM 883 O O . VAL A 1 120 ? 17.895 10.577 -33.590 1.00 87.00 120 VAL A O 1
ATOM 886 N N . ILE A 1 121 ? 16.725 11.420 -31.868 1.00 87.75 121 ILE A N 1
ATOM 887 C CA . ILE A 1 121 ? 16.773 12.813 -32.337 1.00 87.75 121 ILE A CA 1
ATOM 888 C C . ILE A 1 121 ? 18.216 13.326 -32.379 1.00 87.75 121 ILE A C 1
ATOM 890 O O . ILE A 1 121 ? 18.622 13.945 -33.359 1.00 87.75 121 ILE A O 1
ATOM 894 N N . CYS A 1 122 ? 19.006 13.059 -31.340 1.00 88.25 122 CYS A N 1
ATOM 895 C CA . CYS A 1 122 ? 20.401 13.482 -31.281 1.00 88.25 122 CYS A CA 1
ATOM 896 C C . CYS A 1 122 ? 21.220 12.866 -32.427 1.00 88.25 122 CYS A C 1
ATOM 898 O O . CYS A 1 122 ? 21.892 13.586 -33.163 1.00 88.25 122 CYS A O 1
ATOM 900 N N . VAL A 1 123 ? 21.092 11.552 -32.643 1.00 84.88 123 VAL A N 1
ATOM 901 C CA . VAL A 1 123 ? 21.729 10.834 -33.760 1.00 84.88 123 VAL A CA 1
ATOM 902 C C . VAL A 1 123 ? 21.271 11.409 -35.101 1.00 84.88 123 VAL A C 1
ATOM 904 O O . VAL A 1 123 ? 22.107 11.683 -35.958 1.00 84.88 123 VAL A O 1
ATOM 907 N N . TYR A 1 124 ? 19.971 11.668 -35.272 1.00 83.31 124 TYR A N 1
ATOM 908 C CA . TYR A 1 124 ? 19.433 12.297 -36.479 1.00 83.31 124 TYR A CA 1
ATOM 909 C C . TYR A 1 124 ? 20.086 13.657 -36.769 1.00 83.31 124 TYR A C 1
ATOM 911 O O . TYR A 1 124 ? 20.501 13.903 -37.899 1.00 83.31 124 TYR A O 1
ATOM 919 N N . ILE A 1 125 ? 20.223 14.522 -35.757 1.00 84.62 125 ILE A N 1
ATOM 920 C CA . ILE A 1 125 ? 20.841 15.850 -35.896 1.00 84.62 125 ILE A CA 1
ATOM 921 C C . ILE A 1 125 ? 22.328 15.725 -36.240 1.00 84.62 125 ILE A C 1
ATOM 923 O O . ILE A 1 125 ? 22.794 16.377 -37.172 1.00 84.62 125 ILE A O 1
ATOM 927 N N . VAL A 1 126 ? 23.068 14.878 -35.521 1.00 85.25 126 VAL A N 1
ATOM 928 C CA . VAL A 1 126 ? 24.507 14.679 -35.746 1.00 85.25 126 VAL A CA 1
ATOM 929 C C . VAL A 1 126 ? 24.770 14.168 -37.163 1.00 85.25 126 VAL A C 1
ATOM 931 O O . VAL A 1 126 ? 25.620 14.719 -37.860 1.00 85.25 126 VA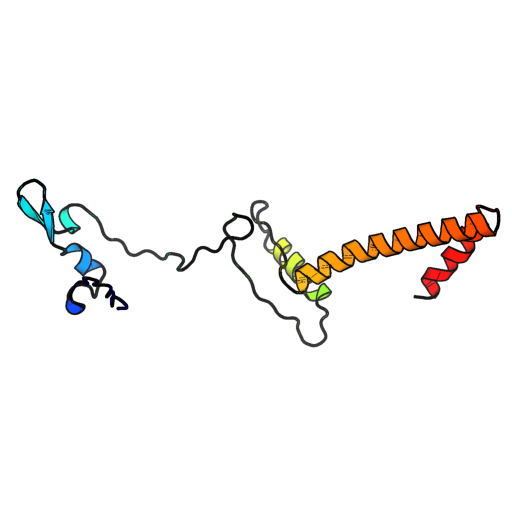L A O 1
ATOM 934 N N . LEU A 1 127 ? 24.012 13.167 -37.625 1.00 80.88 127 LEU A N 1
ATOM 935 C CA . LEU A 1 127 ? 24.126 12.668 -38.996 1.00 80.88 127 LEU A CA 1
ATOM 936 C C . LEU A 1 127 ? 23.671 13.720 -40.020 1.00 80.88 127 LEU A C 1
ATOM 938 O O . LEU A 1 127 ? 24.330 13.888 -41.039 1.00 80.88 127 LEU A O 1
ATOM 942 N N . GLY A 1 128 ? 22.586 14.450 -39.762 1.00 76.56 128 GLY A N 1
ATOM 943 C CA . GLY A 1 128 ? 22.104 15.497 -40.667 1.00 76.56 128 GLY A CA 1
ATOM 944 C C . GLY A 1 128 ? 23.136 16.606 -40.900 1.00 76.56 128 GLY A C 1
ATOM 945 O O . GLY A 1 128 ? 23.302 17.052 -42.032 1.00 76.56 128 GLY A O 1
ATOM 946 N N . VAL A 1 129 ? 23.873 17.000 -39.854 1.00 82.81 129 VAL A N 1
ATOM 947 C CA . VAL A 1 129 ? 24.969 17.981 -39.946 1.00 82.81 129 VAL A CA 1
ATOM 948 C C . VAL A 1 129 ? 26.206 17.393 -40.635 1.00 82.81 129 VAL A C 1
ATOM 950 O O . VAL A 1 129 ? 26.831 18.082 -41.432 1.00 82.81 129 VAL A O 1
ATOM 953 N N . LEU A 1 130 ? 26.560 16.131 -40.365 1.00 75.38 130 LEU A N 1
ATOM 954 C CA . LEU A 1 130 ? 27.740 15.480 -40.959 1.00 75.38 130 LEU A CA 1
ATOM 955 C C . LEU A 1 130 ? 27.590 15.164 -42.453 1.00 75.38 130 LEU A C 1
ATOM 957 O O . LEU A 1 130 ? 28.583 15.185 -43.174 1.00 75.38 130 LEU A O 1
ATOM 961 N N . TYR A 1 131 ? 26.379 14.837 -42.906 1.00 74.19 131 TYR A N 1
ATOM 962 C CA . TYR A 1 131 ? 26.119 14.389 -44.278 1.00 74.19 131 TYR A CA 1
ATOM 963 C C . TYR A 1 131 ? 25.430 15.448 -45.155 1.00 74.19 131 TYR A C 1
ATOM 965 O O . TYR A 1 131 ? 25.104 15.140 -46.300 1.00 74.19 131 TYR A O 1
ATOM 973 N N . GLU A 1 132 ? 25.165 16.654 -44.625 1.00 73.75 132 GLU A N 1
ATOM 974 C CA . GLU A 1 132 ? 24.437 17.753 -45.301 1.00 73.75 132 GLU A CA 1
ATOM 975 C C . GLU A 1 132 ? 23.100 17.326 -45.952 1.00 73.75 132 GLU A C 1
ATOM 977 O O . GLU A 1 132 ? 22.574 17.979 -46.853 1.00 73.75 132 GLU A O 1
ATOM 982 N N . SER A 1 133 ? 22.515 16.213 -45.502 1.00 66.62 133 SER A N 1
ATOM 983 C CA . SER A 1 133 ? 21.352 15.593 -46.135 1.00 66.62 133 SER A CA 1
ATOM 984 C C . SER A 1 133 ? 20.379 15.062 -45.091 1.00 66.62 133 SER A C 1
ATOM 986 O O . SER A 1 133 ? 20.742 14.286 -44.209 1.00 66.62 133 SER A O 1
ATOM 988 N N . TYR A 1 134 ? 19.111 15.451 -45.229 1.00 64.44 134 TYR A N 1
ATOM 989 C CA . TYR A 1 134 ? 18.017 15.067 -44.329 1.00 64.44 134 TYR A CA 1
ATOM 990 C C . TYR A 1 134 ? 17.502 13.635 -44.558 1.00 64.44 134 TYR A C 1
ATOM 992 O O . TYR A 1 134 ? 16.750 13.109 -43.741 1.00 64.44 134 TYR A O 1
ATOM 1000 N N . ILE A 1 135 ? 17.895 12.990 -45.662 1.00 66.25 135 ILE A N 1
ATOM 1001 C CA . ILE A 1 135 ? 17.328 11.704 -46.100 1.00 66.25 135 ILE A CA 1
ATOM 1002 C C . ILE A 1 135 ? 18.168 10.513 -45.611 1.00 66.25 135 ILE A C 1
ATOM 1004 O O . ILE A 1 135 ? 17.613 9.510 -45.167 1.00 66.25 135 ILE A O 1
ATOM 1008 N N . HIS A 1 136 ? 19.501 10.616 -45.628 1.00 62.59 136 HIS A N 1
ATOM 1009 C CA . HIS A 1 136 ? 20.394 9.529 -45.195 1.00 62.59 136 HIS A CA 1
ATOM 1010 C C . HIS A 1 136 ? 20.302 9.133 -43.703 1.00 62.59 136 HIS A C 1
ATOM 1012 O O . HIS A 1 136 ? 20.393 7.935 -43.415 1.00 62.59 136 HIS A O 1
ATOM 1018 N N . PRO A 1 137 ? 20.082 10.060 -42.74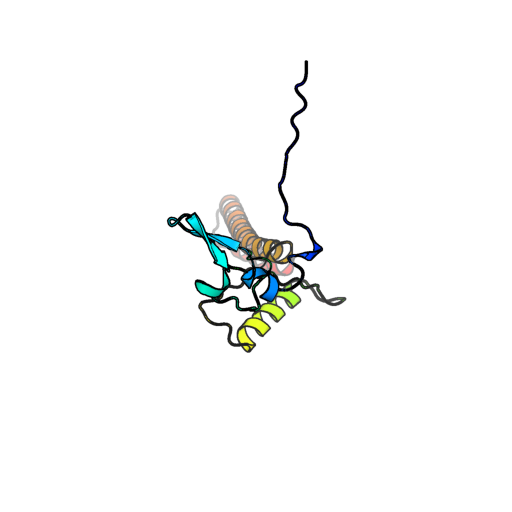6 1.00 64.50 137 PRO A N 1
ATOM 1019 C CA . PRO A 1 137 ? 19.952 9.720 -41.327 1.00 64.50 137 PRO A CA 1
ATOM 1020 C C . PRO A 1 137 ? 18.768 8.788 -41.021 1.00 64.50 137 PRO A C 1
ATOM 1022 O O . PRO A 1 137 ? 18.874 7.928 -40.150 1.00 64.50 137 PRO A O 1
ATOM 1025 N N . LEU A 1 138 ? 17.657 8.912 -41.758 1.00 66.62 138 LEU A N 1
ATOM 1026 C CA . LEU A 1 138 ? 16.463 8.072 -41.589 1.00 66.62 138 LEU A CA 1
ATOM 1027 C C . LEU A 1 138 ? 16.726 6.605 -41.955 1.00 66.62 138 LEU A C 1
ATOM 1029 O O . LEU A 1 138 ? 16.284 5.703 -41.245 1.00 66.62 138 LEU A O 1
ATOM 1033 N N . THR A 1 139 ? 17.489 6.354 -43.021 1.00 71.75 139 THR A N 1
ATOM 1034 C CA . THR A 1 139 ? 17.806 4.992 -43.476 1.00 71.75 139 THR A CA 1
ATOM 1035 C C . THR A 1 139 ? 18.721 4.254 -42.494 1.00 71.75 139 THR A C 1
ATOM 1037 O O . THR A 1 139 ? 18.537 3.063 -42.267 1.00 71.75 139 THR A O 1
ATOM 1040 N N . ILE A 1 140 ? 19.674 4.956 -41.867 1.00 69.38 140 ILE A N 1
ATOM 1041 C CA . ILE A 1 140 ? 20.578 4.384 -40.852 1.00 69.38 140 ILE A CA 1
ATOM 1042 C C . ILE A 1 140 ? 19.842 4.168 -39.523 1.00 69.38 140 ILE A C 1
ATOM 1044 O O . ILE A 1 140 ? 20.004 3.134 -38.883 1.00 69.38 140 ILE A O 1
ATOM 1048 N N . LEU A 1 141 ? 18.970 5.096 -39.119 1.00 70.38 141 LEU A N 1
ATOM 1049 C CA . LEU A 1 141 ? 18.111 4.887 -37.949 1.00 70.38 141 LEU A CA 1
ATOM 1050 C C . LEU A 1 141 ? 17.165 3.688 -38.136 1.00 70.38 141 LEU A C 1
ATOM 1052 O O . LEU A 1 141 ? 16.861 2.998 -37.167 1.00 70.38 141 LEU A O 1
ATOM 1056 N N . SER A 1 142 ? 16.751 3.388 -39.372 1.00 70.88 142 SER A N 1
ATOM 1057 C CA . SER A 1 142 ? 15.910 2.227 -39.685 1.00 70.88 142 SER A CA 1
ATOM 1058 C C . SER A 1 142 ? 16.603 0.873 -39.479 1.00 70.88 142 SER A C 1
ATOM 1060 O O . SER A 1 142 ? 15.902 -0.136 -39.406 1.00 70.88 142 SER A O 1
ATOM 1062 N N . THR A 1 143 ? 17.936 0.813 -39.375 1.00 76.00 143 THR A N 1
ATOM 1063 C CA . THR A 1 143 ? 18.664 -0.444 -39.106 1.00 76.00 143 THR A CA 1
ATOM 1064 C C . THR A 1 143 ? 18.947 -0.671 -37.617 1.00 76.00 143 THR A C 1
ATOM 1066 O O . THR A 1 143 ? 19.136 -1.813 -37.204 1.00 76.00 143 THR A O 1
ATOM 1069 N N . LEU A 1 144 ? 18.882 0.374 -36.782 1.00 68.06 144 LEU A N 1
ATOM 1070 C CA . LEU A 1 144 ? 19.015 0.275 -35.323 1.00 68.06 144 LEU A CA 1
ATOM 1071 C C . LEU A 1 144 ? 17.981 -0.615 -34.604 1.00 68.06 144 LEU A C 1
ATOM 1073 O O . LEU A 1 144 ? 18.399 -1.290 -33.665 1.00 68.06 144 LEU A O 1
ATOM 1077 N N . PRO A 1 145 ? 16.686 -0.706 -34.987 1.00 64.19 145 PRO A N 1
ATOM 1078 C CA . PRO A 1 145 ? 15.759 -1.618 -34.308 1.00 64.19 145 PRO A CA 1
ATOM 1079 C C . PRO A 1 145 ? 16.118 -3.100 -34.491 1.00 64.19 145 PRO A C 1
ATOM 1081 O O . PRO A 1 145 ? 15.623 -3.928 -33.740 1.00 64.19 145 PRO A O 1
ATOM 1084 N N . SER A 1 146 ? 16.974 -3.440 -35.463 1.00 65.19 146 SER A N 1
ATOM 1085 C CA . SER A 1 146 ? 17.489 -4.802 -35.651 1.00 65.19 146 SER A CA 1
ATOM 1086 C C . SER A 1 146 ? 18.782 -5.077 -34.871 1.00 65.19 146 SER A C 1
ATOM 1088 O O . SER A 1 146 ? 19.235 -6.220 -34.852 1.00 65.19 146 SER A O 1
ATOM 1090 N N . ALA A 1 147 ? 19.405 -4.048 -34.289 1.00 56.19 147 ALA A N 1
ATOM 1091 C CA . ALA A 1 147 ? 20.650 -4.150 -33.526 1.00 56.19 147 ALA A CA 1
ATOM 1092 C C . ALA A 1 147 ? 20.421 -4.197 -32.001 1.00 56.19 147 ALA A C 1
ATOM 1094 O O . ALA A 1 147 ? 21.394 -4.249 -31.247 1.00 56.19 147 ALA A O 1
ATOM 1095 N N . GLY A 1 148 ? 19.157 -4.160 -31.562 1.00 48.03 148 GLY A N 1
ATOM 1096 C CA . GLY A 1 148 ? 18.724 -4.281 -30.167 1.00 48.03 148 GLY A CA 1
ATOM 1097 C C . GLY A 1 148 ? 17.941 -5.558 -29.912 1.00 48.03 148 GLY A C 1
ATOM 1098 O O . GLY A 1 148 ? 17.217 -5.994 -30.833 1.00 48.03 148 GLY A O 1
#

Foldseek 3Di:
DDDDDDDDDDDDDPVQPPDQVSQQQDWDQDPVRDTDGNVVPDDGDDDDDDPDQDDDPNHGDDDDDDDDDPPDDLVNVVVVVVVVCVVVVPDPVDDDADDDPSNVVVVCVVVVVVVVVVVLVVQQVVVCVVVVDNPVSVVVSVCVVVVD

Secondary structure (DSSP, 8-state):
-------------GGG-SSHHHHTTPEEEPTTS-EEEGGGT---------S---EETTEE-------PPTT--HHHHHHHHHHHHHHTT--TT------HHHHHHHHHHHHHHHHHHHHHHHHHHHHHHHHS-SSHHHHHHTTGGG--

pLDDT: mean 84.11, std 8.98, range [48.03, 95.31]

Radius of gyration: 32.68 Å; chains: 1; bounding box: 53×38×91 Å